Protein AF-A0A842LKY3-F1 (afdb_monomer)

Structure (mmCIF, N/CA/C/O backbone):
data_AF-A0A842LKY3-F1
#
_entry.id   AF-A0A842LKY3-F1
#
loop_
_atom_site.group_PDB
_atom_site.id
_atom_site.type_symbol
_atom_site.label_atom_id
_atom_site.label_alt_id
_atom_site.label_comp_id
_atom_site.label_asym_id
_atom_site.label_entity_id
_atom_site.label_seq_id
_atom_site.pdbx_PDB_ins_code
_atom_site.Cartn_x
_atom_site.Cartn_y
_atom_site.Cartn_z
_atom_site.occupancy
_atom_site.B_iso_or_equiv
_atom_site.auth_seq_id
_atom_site.auth_comp_id
_atom_site.auth_asym_id
_atom_site.auth_atom_id
_atom_site.pdbx_PDB_model_num
ATOM 1 N N . MET A 1 1 ? -3.201 -1.299 -13.456 1.00 65.94 1 MET A N 1
ATOM 2 C CA . MET A 1 1 ? -4.517 -1.527 -12.820 1.00 65.94 1 MET A CA 1
ATOM 3 C C . MET A 1 1 ? -4.472 -0.846 -11.468 1.00 65.94 1 MET A C 1
ATOM 5 O O . MET A 1 1 ? -3.487 -1.057 -10.768 1.00 65.94 1 MET A O 1
ATOM 9 N N . PRO A 1 2 ? -5.457 -0.006 -11.116 1.00 82.38 2 PRO A N 1
ATOM 10 C CA . PRO A 1 2 ? -5.324 0.864 -9.959 1.00 82.38 2 PRO A CA 1
ATOM 11 C C . PRO A 1 2 ? -5.335 0.076 -8.647 1.00 82.38 2 PRO A C 1
ATOM 13 O O . PRO A 1 2 ? -6.192 -0.786 -8.436 1.00 82.38 2 PRO A O 1
ATOM 16 N N . LEU A 1 3 ? -4.430 0.415 -7.727 1.00 91.00 3 LEU A N 1
ATOM 17 C CA . LEU A 1 3 ? -4.412 -0.174 -6.385 1.00 91.00 3 LEU A CA 1
ATOM 18 C C . LEU A 1 3 ? -5.623 0.310 -5.564 1.00 91.00 3 LEU A C 1
ATOM 20 O O . LEU A 1 3 ? -5.815 1.518 -5.360 1.00 91.00 3 LEU A O 1
ATOM 24 N N . ARG A 1 4 ? -6.430 -0.633 -5.062 1.00 92.06 4 ARG A N 1
ATOM 25 C CA . ARG A 1 4 ? -7.635 -0.388 -4.251 1.00 92.06 4 ARG A CA 1
ATOM 26 C C . ARG A 1 4 ? -7.489 -0.934 -2.830 1.00 92.06 4 ARG A C 1
ATOM 28 O O . ARG A 1 4 ? -6.631 -1.773 -2.549 1.00 92.06 4 ARG A O 1
ATOM 35 N N . LEU A 1 5 ? -8.346 -0.432 -1.939 1.00 93.75 5 LEU A N 1
ATOM 36 C CA . LEU A 1 5 ? -8.350 -0.772 -0.521 1.00 93.75 5 LEU A CA 1
ATOM 37 C C . LEU A 1 5 ? -9.764 -1.104 -0.025 1.00 93.75 5 LEU A C 1
ATOM 39 O O . LEU A 1 5 ? -10.717 -0.398 -0.348 1.00 93.75 5 LEU A O 1
ATOM 43 N N . ASP A 1 6 ? -9.877 -2.145 0.793 1.00 95.25 6 ASP A N 1
ATOM 44 C CA . ASP A 1 6 ? -11.044 -2.478 1.610 1.00 95.25 6 ASP A CA 1
ATOM 45 C C . ASP A 1 6 ? -10.665 -2.250 3.076 1.00 95.25 6 ASP A C 1
ATOM 47 O O . ASP A 1 6 ? -9.969 -3.057 3.702 1.00 95.25 6 ASP A O 1
ATOM 51 N N . THR A 1 7 ? -11.071 -1.096 3.601 1.00 92.88 7 THR A N 1
ATOM 52 C CA . THR A 1 7 ? -10.582 -0.568 4.879 1.00 92.88 7 THR A CA 1
ATOM 53 C C .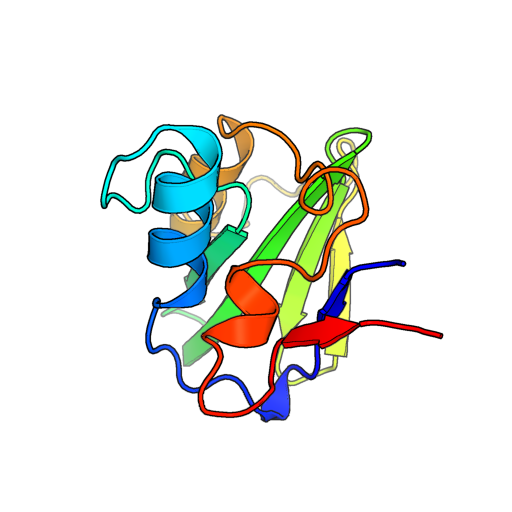 THR A 1 7 ? -10.935 -1.462 6.065 1.00 92.88 7 THR A C 1
ATOM 55 O O . THR A 1 7 ? -10.149 -1.564 7.007 1.00 92.88 7 THR A O 1
ATOM 58 N N . LEU A 1 8 ? -12.055 -2.185 5.989 1.00 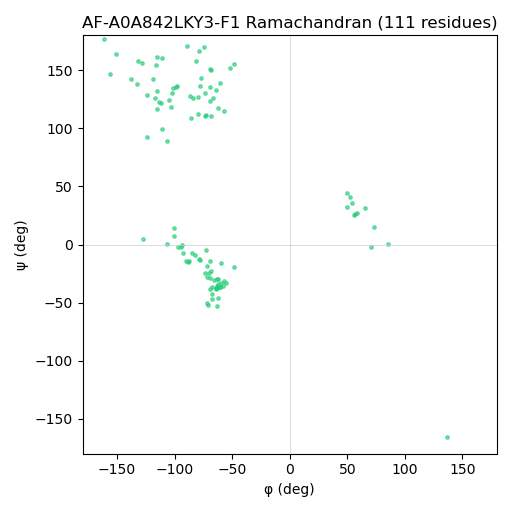94.75 8 LEU A N 1
ATOM 59 C CA . LEU A 1 8 ? -12.550 -3.056 7.057 1.00 94.75 8 LEU A CA 1
ATOM 60 C C . LEU A 1 8 ? -11.806 -4.394 7.146 1.00 94.75 8 LEU A C 1
ATOM 62 O O . LEU A 1 8 ? -11.933 -5.106 8.139 1.00 94.75 8 LEU A O 1
ATOM 66 N N . LYS A 1 9 ? -11.013 -4.745 6.128 1.00 96.25 9 LYS A N 1
ATOM 67 C CA . LYS A 1 9 ? -10.218 -5.981 6.114 1.00 96.25 9 LYS A CA 1
ATOM 68 C C . LYS A 1 9 ? -8.804 -5.796 6.653 1.00 96.25 9 LYS A C 1
ATOM 70 O O . LYS A 1 9 ? -8.072 -6.779 6.770 1.00 96.25 9 LYS A O 1
ATOM 75 N N . CYS A 1 10 ? -8.353 -4.574 6.933 1.00 95.50 10 CYS A N 1
ATOM 76 C CA . CYS A 1 10 ? -7.000 -4.366 7.444 1.00 95.50 10 CYS A CA 1
ATOM 77 C C . CYS A 1 10 ? -6.832 -5.014 8.828 1.00 95.50 10 CYS A C 1
ATOM 79 O O . CYS A 1 10 ? -7.652 -4.815 9.715 1.00 95.50 10 CYS A O 1
ATOM 81 N N . THR A 1 11 ? -5.741 -5.754 9.032 1.00 95.69 11 THR A N 1
ATOM 82 C CA . THR A 1 11 ? -5.403 -6.375 10.329 1.00 95.69 11 THR A CA 1
ATOM 83 C C . THR A 1 11 ? -4.245 -5.684 11.046 1.00 95.69 11 THR A C 1
ATOM 85 O O . THR A 1 11 ? -3.815 -6.140 12.099 1.00 95.69 11 THR A O 1
ATOM 88 N N . GLY A 1 12 ? -3.682 -4.627 10.452 1.00 94.62 12 GLY A N 1
ATOM 89 C CA . GLY A 1 12 ? -2.554 -3.897 11.030 1.00 94.62 12 GLY A CA 1
ATOM 90 C C . GLY A 1 12 ? -1.213 -4.640 10.973 1.00 94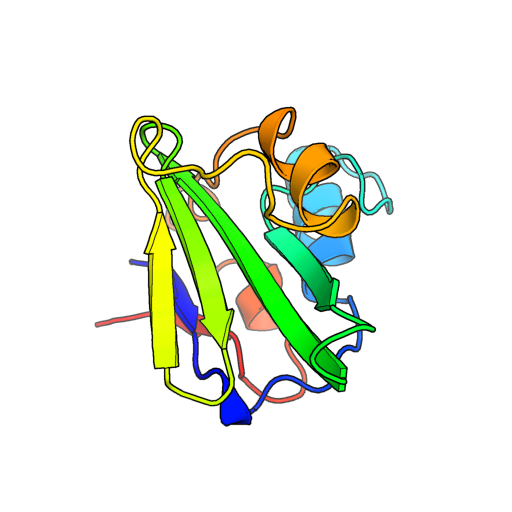.62 12 GLY A C 1
ATOM 91 O O . GLY A 1 12 ? -0.269 -4.249 11.644 1.00 94.62 12 GLY A O 1
ATOM 92 N N . CYS A 1 13 ? -1.092 -5.704 10.170 1.00 95.94 13 CYS A N 1
ATOM 93 C CA . CYS A 1 13 ? 0.107 -6.556 10.156 1.00 95.94 13 CYS A CA 1
ATOM 94 C C . CYS A 1 13 ? 1.386 -5.916 9.575 1.00 95.94 13 CYS A C 1
ATOM 96 O O . CYS A 1 13 ? 2.458 -6.501 9.699 1.00 95.94 13 CYS A O 1
ATOM 98 N N . GLY A 1 14 ? 1.295 -4.779 8.875 1.00 95.69 14 GLY A N 1
ATOM 99 C CA . GLY A 1 14 ? 2.455 -4.070 8.304 1.00 95.6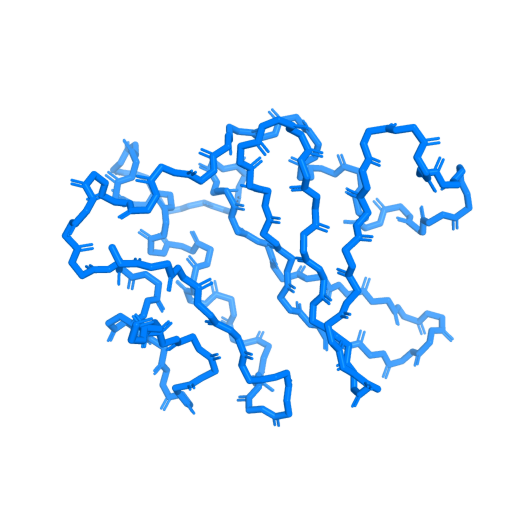9 14 GLY A CA 1
ATOM 100 C C . GLY A 1 14 ? 3.159 -4.751 7.115 1.00 95.69 14 GLY A C 1
ATOM 101 O O . GLY A 1 14 ? 4.075 -4.173 6.535 1.00 95.69 14 GLY A O 1
ATOM 102 N N . LEU A 1 15 ? 2.726 -5.943 6.684 1.00 97.69 15 LEU A N 1
ATOM 103 C CA . LEU A 1 15 ? 3.378 -6.691 5.594 1.00 97.69 15 LEU A CA 1
ATOM 104 C C . LEU A 1 15 ? 3.414 -5.930 4.263 1.00 97.69 15 LEU A C 1
ATOM 106 O O . LEU A 1 15 ? 4.365 -6.064 3.496 1.00 97.69 15 LEU A O 1
ATOM 110 N N . CYS A 1 16 ? 2.394 -5.114 3.994 1.00 97.31 16 CYS A N 1
ATOM 111 C CA . CYS A 1 16 ? 2.335 -4.295 2.789 1.00 97.31 16 CYS A CA 1
ATOM 112 C C . CYS A 1 16 ? 3.465 -3.253 2.727 1.00 97.31 16 CYS A C 1
ATOM 114 O O . CYS A 1 16 ? 4.011 -3.036 1.644 1.00 97.31 16 CYS A O 1
ATOM 116 N N . GLU A 1 17 ? 3.865 -2.673 3.866 1.00 96.62 17 GLU A N 1
ATOM 117 C CA . GLU A 1 17 ? 5.016 -1.768 3.942 1.00 96.62 17 GLU A CA 1
ATOM 118 C C . GLU A 1 17 ? 6.294 -2.508 3.576 1.00 96.62 17 GLU A C 1
ATOM 120 O O . GLU A 1 17 ? 7.000 -2.096 2.660 1.00 96.62 17 GLU A O 1
ATOM 125 N N . LEU A 1 18 ? 6.561 -3.634 4.236 1.00 97.81 18 LEU A N 1
ATOM 126 C CA . LEU A 1 18 ? 7.798 -4.390 4.034 1.00 97.81 18 LEU A CA 1
ATOM 127 C C . LEU A 1 18 ? 7.911 -4.941 2.608 1.00 97.81 18 LEU A C 1
ATOM 129 O O . LEU A 1 18 ? 8.986 -4.932 2.012 1.00 97.81 18 LEU A O 1
ATOM 133 N N . ALA A 1 19 ? 6.798 -5.391 2.031 1.00 97.94 19 ALA A N 1
ATOM 134 C CA . ALA A 1 19 ? 6.773 -5.868 0.655 1.00 97.94 19 ALA A CA 1
ATOM 135 C C . ALA A 1 19 ? 7.025 -4.735 -0.352 1.00 97.94 19 ALA A C 1
ATOM 137 O O . ALA A 1 19 ? 7.707 -4.946 -1.355 1.00 97.94 19 ALA A O 1
ATOM 138 N N . CYS A 1 20 ? 6.522 -3.528 -0.076 1.00 97.69 20 CYS A N 1
ATOM 139 C CA . CYS A 1 20 ? 6.763 -2.360 -0.916 1.00 97.69 20 CYS A CA 1
ATOM 140 C C . CYS A 1 20 ? 8.235 -1.919 -0.873 1.00 97.69 20 CYS A C 1
ATOM 142 O O . CYS A 1 20 ? 8.828 -1.743 -1.938 1.00 97.69 20 CYS A O 1
ATOM 144 N N . SER A 1 21 ? 8.858 -1.825 0.310 1.00 97.44 21 SER A N 1
ATOM 145 C CA . SER A 1 21 ? 10.288 -1.488 0.411 1.00 97.44 21 SER A CA 1
ATOM 146 C C . SER A 1 21 ? 11.173 -2.544 -0.240 1.00 97.44 21 SER A C 1
ATOM 148 O O . SER A 1 21 ? 12.175 -2.214 -0.874 1.00 97.44 21 SER A O 1
ATOM 150 N N . PHE A 1 22 ? 10.795 -3.820 -0.112 1.00 97.75 22 PHE A N 1
ATOM 151 C CA . PHE A 1 22 ? 11.545 -4.908 -0.719 1.00 97.75 22 PHE A CA 1
ATOM 152 C C . PHE A 1 22 ? 11.452 -4.857 -2.242 1.00 97.75 22 PHE A C 1
ATOM 154 O O . PHE A 1 22 ? 12.466 -5.021 -2.915 1.00 97.75 22 PHE A O 1
ATOM 161 N N . ARG A 1 23 ? 10.267 -4.586 -2.801 1.00 96.12 23 ARG A N 1
ATOM 162 C CA . ARG A 1 23 ? 10.114 -4.399 -4.249 1.00 96.12 23 ARG A CA 1
ATOM 163 C C . ARG A 1 23 ? 10.928 -3.207 -4.745 1.00 96.12 23 ARG A C 1
ATOM 165 O O . ARG A 1 23 ? 11.606 -3.346 -5.757 1.00 96.12 23 ARG A O 1
ATOM 172 N N . ARG A 1 24 ? 10.858 -2.068 -4.047 1.00 93.81 24 ARG A N 1
ATOM 173 C CA . ARG A 1 24 ? 11.466 -0.807 -4.497 1.00 93.81 24 ARG A CA 1
ATOM 174 C C . ARG A 1 24 ? 12.990 -0.842 -4.414 1.00 93.81 24 ARG A C 1
ATOM 176 O O . ARG A 1 24 ? 13.666 -0.594 -5.401 1.00 93.81 24 ARG A O 1
ATOM 183 N N . ASP A 1 25 ? 13.513 -1.202 -3.247 1.00 95.38 25 ASP A N 1
ATOM 184 C CA . ASP A 1 25 ? 14.921 -0.989 -2.896 1.00 95.38 25 ASP A CA 1
ATOM 185 C C . ASP A 1 25 ? 15.625 -2.263 -2.408 1.00 95.38 25 ASP A C 1
ATOM 187 O O . ASP A 1 25 ? 16.772 -2.208 -1.969 1.00 95.38 25 ASP A O 1
ATOM 191 N N . ARG A 1 26 ? 14.950 -3.423 -2.443 1.00 96.94 26 ARG A N 1
ATOM 192 C CA . ARG A 1 26 ? 15.472 -4.710 -1.936 1.00 96.94 26 ARG A CA 1
ATOM 193 C C . ARG A 1 26 ? 15.861 -4.678 -0.455 1.00 96.94 26 ARG A C 1
ATOM 195 O O . ARG A 1 26 ? 16.672 -5.482 -0.004 1.00 96.94 26 ARG A O 1
ATOM 202 N N . VAL A 1 27 ? 15.224 -3.799 0.318 1.00 96.94 27 VAL A N 1
ATOM 203 C CA . VAL A 1 27 ? 15.394 -3.683 1.773 1.00 96.94 27 VAL A CA 1
ATOM 204 C C . VAL A 1 27 ? 14.099 -4.006 2.511 1.00 96.94 27 VAL A C 1
ATOM 206 O O . VAL A 1 27 ? 13.002 -3.835 1.982 1.00 96.94 27 VAL A O 1
ATOM 209 N N . ILE A 1 28 ? 14.217 -4.448 3.761 1.00 96.12 28 ILE A N 1
ATOM 210 C CA . ILE A 1 28 ? 13.079 -4.740 4.640 1.00 96.12 28 ILE A CA 1
ATOM 211 C C . ILE A 1 28 ? 13.008 -3.625 5.686 1.00 96.12 28 ILE A C 1
ATOM 213 O O . ILE A 1 28 ? 13.657 -3.689 6.726 1.00 96.12 28 ILE A O 1
ATOM 217 N N . THR A 1 29 ? 12.280 -2.553 5.372 1.00 94.50 29 THR A N 1
ATOM 218 C CA . THR A 1 29 ? 12.113 -1.384 6.250 1.00 94.50 29 THR A CA 1
ATOM 219 C C . THR A 1 29 ? 10.832 -0.642 5.901 1.00 94.50 29 THR A C 1
ATOM 221 O O . THR A 1 29 ? 10.456 -0.559 4.742 1.00 94.50 29 THR A O 1
ATOM 224 N N . THR A 1 30 ? 10.171 -0.040 6.881 1.00 91.50 30 THR A N 1
ATOM 225 C CA . THR A 1 30 ? 8.954 0.746 6.638 1.00 91.50 30 THR A CA 1
ATOM 226 C C . THR A 1 30 ? 9.249 2.071 5.934 1.00 91.50 30 THR A C 1
ATOM 228 O O . THR A 1 30 ? 8.427 2.578 5.182 1.00 91.50 30 THR A O 1
ATOM 231 N N . MET A 1 31 ? 10.440 2.644 6.119 1.00 90.94 31 MET A N 1
ATOM 232 C CA . MET A 1 31 ? 10.736 4.024 5.706 1.00 90.94 31 MET A CA 1
ATOM 233 C C . MET A 1 31 ? 10.853 4.240 4.195 1.00 90.94 31 MET A C 1
ATOM 235 O O . MET A 1 31 ? 10.761 5.377 3.741 1.00 90.94 31 MET A O 1
ATOM 239 N N . ARG A 1 32 ? 11.054 3.174 3.419 1.00 93.44 32 ARG A N 1
ATOM 240 C CA . ARG A 1 32 ? 11.252 3.233 1.959 1.00 93.44 32 ARG A CA 1
ATOM 241 C C . ARG A 1 32 ? 9.988 2.876 1.164 1.00 93.44 32 ARG A C 1
ATOM 243 O O . ARG A 1 32 ? 10.029 2.757 -0.054 1.00 93.44 32 ARG A O 1
ATOM 250 N N . SER A 1 33 ? 8.860 2.707 1.845 1.00 96.00 33 SER A N 1
ATOM 251 C CA . SER A 1 33 ? 7.614 2.212 1.257 1.00 96.00 33 SER A CA 1
ATOM 252 C C . SER A 1 33 ? 6.648 3.342 0.923 1.00 96.00 33 SER A C 1
ATOM 254 O O . SER A 1 33 ? 6.369 4.181 1.769 1.00 96.00 33 SER A O 1
ATOM 256 N N . SER A 1 34 ? 6.023 3.326 -0.251 1.00 95.75 34 SER A N 1
ATOM 257 C CA . SER A 1 34 ? 4.950 4.286 -0.601 1.00 95.75 34 SER A CA 1
ATOM 258 C C . SER A 1 34 ? 3.625 4.028 0.116 1.00 95.75 34 SER A C 1
ATOM 260 O O . SER A 1 34 ? 2.664 4.775 -0.041 1.00 95.75 34 SER A O 1
ATOM 262 N N . ILE A 1 35 ? 3.571 2.941 0.875 1.00 95.81 35 ILE A N 1
ATOM 263 C CA . ILE A 1 35 ? 2.457 2.507 1.702 1.00 95.81 35 ILE A CA 1
ATOM 264 C C . ILE A 1 35 ? 2.934 2.466 3.154 1.00 95.81 35 ILE A C 1
ATOM 266 O O . ILE A 1 35 ? 4.088 2.119 3.411 1.00 95.81 35 ILE A O 1
ATOM 270 N N . MET A 1 36 ? 2.066 2.849 4.084 1.00 94.81 36 MET A N 1
ATOM 271 C CA . MET A 1 36 ? 2.337 2.928 5.516 1.00 94.81 36 MET A CA 1
ATOM 272 C C . MET A 1 36 ? 1.156 2.379 6.321 1.00 94.81 36 MET A C 1
ATOM 274 O O . MET A 1 36 ? 0.002 2.623 5.970 1.00 94.81 36 MET A O 1
ATOM 278 N N . LEU A 1 37 ? 1.426 1.688 7.426 1.00 93.25 37 LEU A N 1
ATOM 279 C CA . LEU A 1 37 ? 0.464 1.469 8.494 1.00 93.25 37 LEU A CA 1
ATOM 280 C C . LEU A 1 37 ? 0.294 2.775 9.270 1.00 93.25 37 LEU A C 1
ATOM 282 O O . LEU A 1 37 ? 1.191 3.229 9.9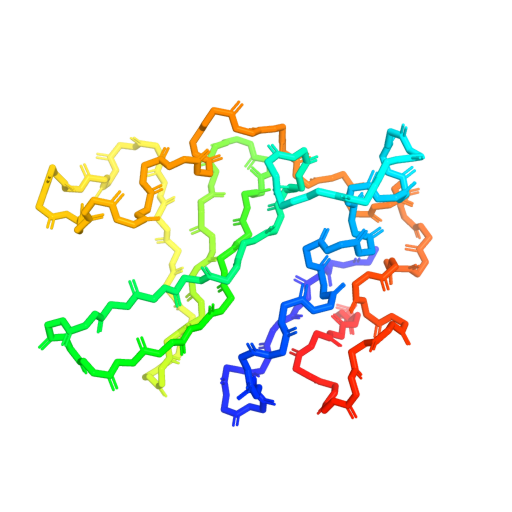78 1.00 93.25 37 LEU A O 1
ATOM 286 N N . HIS A 1 38 ? -0.874 3.381 9.131 1.00 91.19 38 HIS A N 1
ATOM 287 C CA . HIS A 1 38 ? -1.249 4.547 9.902 1.00 91.19 38 HIS A CA 1
ATOM 288 C C . HIS A 1 38 ? -1.872 4.108 11.227 1.00 91.19 38 HIS A C 1
ATOM 290 O O . HIS A 1 38 ? -2.810 3.311 11.238 1.00 91.19 38 HIS A O 1
ATOM 296 N N . LEU A 1 39 ? -1.349 4.644 12.326 1.00 88.94 39 LEU A N 1
ATOM 297 C CA . LEU A 1 39 ? -1.859 4.458 13.681 1.00 88.94 39 LEU A CA 1
ATOM 298 C C . LEU A 1 39 ? -2.310 5.823 14.208 1.00 88.94 39 LEU A C 1
ATOM 300 O O . LEU A 1 39 ? -1.528 6.778 14.193 1.00 88.94 39 LEU A O 1
ATOM 304 N N . ASP A 1 40 ? -3.554 5.916 14.672 1.00 87.38 40 ASP A N 1
ATOM 305 C CA . ASP A 1 40 ? -4.089 7.096 15.352 1.00 87.38 40 ASP A CA 1
ATOM 306 C C . ASP A 1 40 ? -4.622 6.677 16.724 1.00 87.38 40 ASP A C 1
ATOM 308 O O . ASP A 1 40 ? -5.779 6.277 16.885 1.00 87.38 40 ASP A O 1
ATOM 312 N N . ASP A 1 41 ? -3.754 6.790 17.728 1.00 85.06 41 ASP A N 1
ATOM 313 C CA . ASP A 1 41 ? -4.069 6.422 19.109 1.00 85.06 41 ASP A CA 1
ATOM 314 C C . ASP A 1 41 ? -5.210 7.268 19.693 1.00 85.06 41 ASP A C 1
ATOM 316 O O . ASP A 1 41 ? -5.976 6.788 20.526 1.00 85.06 41 ASP A O 1
ATOM 320 N N . LYS A 1 42 ? -5.370 8.525 19.245 1.00 86.56 42 LYS A N 1
ATOM 321 C CA . LYS A 1 42 ? -6.424 9.419 19.756 1.00 86.56 42 LYS A CA 1
ATOM 322 C C . LYS A 1 42 ? -7.804 8.954 19.318 1.00 86.56 42 LYS A C 1
ATOM 324 O O . LYS A 1 42 ? -8.762 9.068 20.078 1.00 86.56 42 LYS A O 1
ATOM 329 N N . LYS A 1 43 ? -7.901 8.466 18.083 1.00 85.62 43 LYS A N 1
ATOM 330 C CA . LYS A 1 43 ? -9.135 7.919 17.513 1.00 85.62 43 LYS A CA 1
ATOM 331 C C . LYS A 1 43 ? -9.248 6.400 17.695 1.00 85.62 43 LYS A C 1
ATOM 333 O O . LYS A 1 43 ? -10.248 5.827 17.279 1.00 85.62 43 LYS A O 1
ATOM 338 N N . ASN A 1 44 ? -8.253 5.765 18.325 1.00 87.19 44 ASN A N 1
ATOM 339 C CA . ASN A 1 44 ? -8.165 4.323 18.551 1.00 87.19 44 ASN A CA 1
ATOM 340 C C . ASN A 1 44 ? -8.420 3.503 17.270 1.00 87.19 44 ASN A C 1
ATOM 342 O O . ASN A 1 44 ? -9.174 2.529 17.280 1.00 87.19 44 ASN A O 1
ATOM 346 N N . TYR A 1 45 ? -7.815 3.922 16.153 1.00 88.56 45 TYR A N 1
ATOM 347 C CA . TYR A 1 45 ? -7.899 3.188 14.892 1.00 88.56 45 TYR A CA 1
ATOM 348 C C . TYR A 1 45 ? -6.528 3.011 14.251 1.00 88.56 45 TYR A C 1
ATOM 350 O O . TYR A 1 45 ? -5.583 3.769 14.483 1.00 88.56 45 TYR A O 1
ATOM 358 N N . PHE A 1 46 ? -6.456 2.004 13.391 1.00 92.00 46 PHE A N 1
ATOM 359 C CA . PHE A 1 46 ? -5.360 1.824 12.461 1.00 92.00 46 PHE A CA 1
ATOM 360 C C . PHE A 1 46 ? -5.907 1.635 11.050 1.00 92.00 46 PHE A C 1
ATOM 362 O O . PHE A 1 46 ? -7.043 1.202 10.850 1.00 92.00 46 PHE A O 1
ATOM 369 N N . GLY A 1 47 ? -5.080 1.942 10.062 1.00 93.19 47 GLY A N 1
ATOM 370 C CA . GLY A 1 47 ? -5.446 1.861 8.658 1.00 93.19 47 GLY A CA 1
ATOM 371 C C . GLY A 1 47 ? -4.223 1.825 7.760 1.00 93.19 47 GLY A C 1
ATOM 372 O O . GLY A 1 47 ? -3.087 1.918 8.218 1.00 93.19 47 GLY A O 1
ATOM 373 N N . VAL A 1 48 ? -4.446 1.678 6.462 1.00 94.56 48 VAL A N 1
ATOM 374 C CA . VAL A 1 48 ? -3.371 1.782 5.471 1.00 94.56 48 VAL A CA 1
ATOM 375 C C . VAL A 1 48 ? -3.395 3.182 4.880 1.00 94.56 48 VAL A C 1
ATOM 377 O O . VAL A 1 48 ? -4.458 3.681 4.524 1.00 94.56 48 VAL A O 1
ATOM 380 N N . MET A 1 49 ? -2.226 3.790 4.738 1.00 94.44 49 MET A N 1
ATOM 381 C CA . MET A 1 49 ? -2.027 5.046 4.032 1.00 94.44 49 MET A CA 1
ATOM 382 C C . MET A 1 49 ? -1.143 4.806 2.808 1.00 94.44 49 MET A C 1
ATOM 384 O O . MET A 1 49 ? -0.111 4.149 2.918 1.00 94.44 49 MET A O 1
ATOM 388 N N . ILE A 1 50 ? -1.531 5.318 1.643 1.00 94.81 50 ILE A N 1
ATOM 389 C CA . ILE A 1 50 ? -0.784 5.186 0.385 1.00 94.81 50 ILE A CA 1
ATOM 390 C C . ILE A 1 50 ? -0.510 6.581 -0.158 1.00 94.81 50 ILE A C 1
ATOM 392 O O . ILE A 1 50 ? -1.440 7.367 -0.324 1.00 94.81 50 ILE A O 1
ATOM 396 N N . LYS A 1 51 ? 0.751 6.870 -0.483 1.00 94.50 51 LYS A N 1
ATOM 397 C CA . LYS A 1 51 ? 1.118 8.055 -1.255 1.00 94.50 51 LYS A CA 1
ATOM 398 C C . LYS A 1 51 ? 0.998 7.738 -2.739 1.00 94.50 51 LYS A C 1
ATOM 400 O O . LYS A 1 51 ? 1.784 6.956 -3.264 1.00 94.50 51 LYS A O 1
ATOM 405 N N . ARG A 1 52 ? -0.002 8.304 -3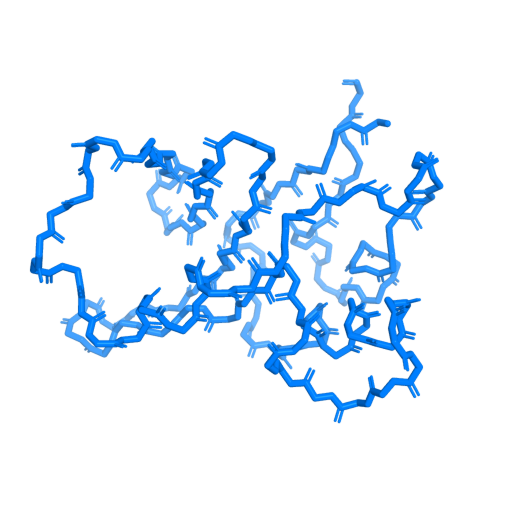.397 1.00 92.06 52 ARG A N 1
ATOM 406 C CA . ARG A 1 52 ? -0.253 8.211 -4.836 1.00 92.06 52 ARG A CA 1
ATOM 407 C C . ARG A 1 52 ? 0.468 9.328 -5.604 1.00 92.06 52 ARG A C 1
ATOM 409 O O . ARG A 1 52 ? 1.010 10.236 -4.970 1.00 92.06 52 ARG A O 1
ATOM 416 N N . PRO A 1 53 ? 0.486 9.258 -6.948 1.00 90.56 53 PRO A N 1
ATOM 417 C CA . PRO A 1 53 ? 0.995 10.339 -7.780 1.00 90.56 53 PRO A CA 1
ATOM 418 C C . PRO A 1 53 ? 0.368 11.699 -7.450 1.00 90.56 53 PRO A C 1
ATOM 420 O O . PRO A 1 53 ? -0.786 11.769 -7.025 1.00 90.56 53 PRO A O 1
ATOM 423 N N . ASN A 1 54 ? 1.110 12.778 -7.704 1.00 89.44 54 ASN A N 1
ATOM 424 C CA . ASN A 1 54 ? 0.718 14.165 -7.406 1.00 89.44 54 ASN A CA 1
ATOM 425 C C . ASN A 1 54 ? 0.587 14.475 -5.904 1.00 89.44 54 ASN A C 1
ATOM 427 O O . ASN A 1 54 ? -0.226 15.317 -5.512 1.00 89.44 54 ASN A O 1
ATOM 431 N N . ASP A 1 55 ? 1.383 13.816 -5.057 1.00 86.06 55 ASP A N 1
ATOM 432 C CA . ASP A 1 55 ? 1.333 13.954 -3.600 1.00 86.06 55 ASP A CA 1
ATOM 433 C C . ASP A 1 55 ? -0.070 13.662 -3.003 1.00 86.06 55 ASP A C 1
ATOM 435 O O . ASP A 1 55 ? -0.405 14.147 -1.919 1.00 86.06 55 ASP A O 1
ATOM 439 N N . GLU A 1 56 ? -0.913 12.868 -3.666 1.00 90.81 56 GLU A N 1
ATOM 440 C CA . GLU A 1 56 ? -2.207 12.457 -3.107 1.00 90.81 56 GLU A CA 1
ATOM 441 C C . GLU A 1 56 ? -1.992 11.406 -2.008 1.00 90.81 56 GLU A C 1
ATOM 443 O O . GLU A 1 56 ? -1.281 10.421 -2.203 1.00 90.81 56 GLU A O 1
ATOM 448 N N . LEU A 1 57 ? -2.606 11.588 -0.839 1.00 91.94 57 LEU A N 1
ATOM 449 C CA . LEU A 1 57 ? -2.620 10.571 0.211 1.00 91.94 57 LEU A CA 1
ATOM 450 C C . LEU A 1 57 ? -3.985 9.909 0.258 1.00 91.94 57 LEU A C 1
ATOM 452 O O . LEU A 1 57 ? -4.998 10.574 0.454 1.00 91.94 57 LEU A O 1
ATOM 456 N N . VAL A 1 58 ? -3.997 8.588 0.137 1.00 92.94 58 VAL A N 1
ATOM 457 C CA . VAL A 1 58 ? -5.191 7.776 0.358 1.00 92.94 58 VAL A CA 1
ATOM 458 C C . VAL A 1 58 ? -5.067 7.117 1.714 1.00 92.94 58 VAL A C 1
ATOM 460 O O . VAL A 1 58 ? -4.155 6.322 1.933 1.00 92.94 58 VAL A O 1
ATOM 463 N N . LEU A 1 59 ? -5.991 7.430 2.609 1.00 92.25 59 LEU A N 1
ATOM 464 C CA . LEU A 1 59 ? -6.060 6.892 3.955 1.00 92.25 59 LEU A CA 1
ATOM 465 C C . LEU A 1 59 ? -7.291 5.996 4.085 1.00 92.25 59 LEU A C 1
ATOM 467 O O . LEU A 1 59 ? -8.427 6.421 3.880 1.00 92.25 59 LEU A O 1
ATOM 471 N N . GLY A 1 60 ? -7.061 4.738 4.443 1.00 92.62 60 GLY A N 1
ATOM 472 C CA . GLY A 1 60 ? -8.122 3.808 4.783 1.00 92.62 60 GLY A CA 1
ATOM 473 C C . GLY A 1 60 ? -8.613 4.033 6.205 1.00 92.62 60 GLY A C 1
ATOM 474 O O . GLY A 1 60 ? -7.882 3.741 7.150 1.00 92.62 60 GLY A O 1
ATOM 475 N N . ARG A 1 61 ? -9.853 4.503 6.352 1.00 91.31 61 ARG A N 1
ATOM 476 C CA . ARG A 1 61 ? -10.538 4.635 7.639 1.00 91.31 61 ARG A CA 1
ATOM 477 C C . ARG A 1 61 ? -11.691 3.640 7.783 1.00 91.31 61 ARG A C 1
ATOM 479 O O . ARG A 1 61 ? -12.204 3.154 6.770 1.00 91.31 61 ARG A O 1
ATOM 486 N N . PRO A 1 62 ? -12.149 3.356 9.014 1.00 90.44 62 PRO A N 1
ATOM 487 C CA . PRO A 1 62 ? -13.356 2.560 9.230 1.00 90.44 62 PRO A CA 1
ATOM 488 C C . PRO A 1 62 ? -14.589 3.120 8.506 1.00 90.44 62 PRO A C 1
ATOM 490 O O . PRO A 1 62 ? -15.421 2.351 8.034 1.00 90.44 62 PRO A O 1
ATOM 493 N N . GLU A 1 63 ? -14.686 4.445 8.366 1.00 90.94 63 GLU A N 1
ATOM 494 C CA . GLU A 1 63 ? -15.800 5.126 7.692 1.00 90.94 63 GLU A CA 1
ATOM 495 C C . GLU A 1 63 ? -15.696 5.093 6.158 1.00 90.94 63 GLU A C 1
ATOM 497 O O . GLU A 1 63 ? -16.658 5.426 5.466 1.00 90.94 63 GLU A O 1
ATOM 502 N N . GLY A 1 64 ? -14.540 4.702 5.616 1.00 90.75 64 GLY A N 1
ATOM 503 C CA . GLY A 1 64 ? -14.277 4.651 4.182 1.00 90.75 64 GLY A CA 1
ATOM 504 C C . GLY A 1 64 ? -12.908 5.207 3.801 1.00 90.75 64 GLY A C 1
ATOM 505 O O . GLY A 1 64 ? -12.017 5.379 4.633 1.00 90.75 64 GLY A O 1
ATOM 506 N N . LEU A 1 65 ? -12.726 5.460 2.505 1.00 91.69 65 LEU A N 1
ATOM 507 C CA . LEU A 1 65 ? -11.493 6.040 1.982 1.00 91.69 65 LEU A CA 1
ATOM 508 C C . LEU A 1 65 ? -11.531 7.558 2.101 1.00 91.69 65 LEU A C 1
ATOM 510 O O . LEU A 1 65 ? -12.436 8.207 1.583 1.00 91.69 65 LEU A O 1
ATOM 514 N N . GLU A 1 66 ? -10.507 8.109 2.736 1.00 91.06 66 GLU A N 1
ATOM 515 C CA . GLU A 1 66 ? -10.237 9.538 2.743 1.00 91.06 66 GLU A CA 1
ATOM 516 C C . GLU A 1 66 ? -9.097 9.829 1.767 1.00 91.06 66 GLU A C 1
ATOM 518 O O . GLU A 1 66 ? -8.058 9.168 1.799 1.00 91.06 66 GLU A O 1
ATOM 523 N N . ILE A 1 67 ? -9.299 10.812 0.893 1.00 90.94 67 ILE A N 1
ATOM 524 C CA . ILE A 1 67 ? -8.291 11.270 -0.061 1.00 90.94 67 ILE A CA 1
ATOM 525 C C . ILE A 1 67 ? -7.904 12.693 0.325 1.00 90.94 67 ILE A C 1
ATOM 527 O O . ILE A 1 67 ? -8.763 13.570 0.385 1.00 90.94 67 ILE A O 1
ATOM 531 N N . GLN A 1 68 ? -6.619 12.916 0.587 1.00 89.12 68 GLN A N 1
ATOM 532 C CA . GLN A 1 68 ? -6.069 14.223 0.930 1.00 89.12 68 GLN A CA 1
ATOM 533 C C . GLN A 1 68 ? -5.094 14.678 -0.158 1.00 89.12 68 GLN A C 1
ATOM 535 O O . GLN A 1 68 ? -4.041 14.063 -0.365 1.00 89.12 68 GLN A O 1
ATOM 540 N N . GLY A 1 69 ? -5.421 15.777 -0.839 1.00 82.25 69 GLY A N 1
ATOM 541 C CA . GLY A 1 69 ? -4.504 16.437 -1.763 1.00 82.25 69 GLY A CA 1
ATOM 542 C C . GLY A 1 69 ? -3.409 17.215 -1.029 1.00 82.25 69 GLY A C 1
ATOM 543 O O . GLY A 1 69 ? -3.470 17.441 0.180 1.00 82.25 69 GLY A O 1
ATOM 544 N N . ARG A 1 70 ? -2.397 17.689 -1.763 1.00 73.94 70 ARG A N 1
ATOM 545 C CA . ARG A 1 70 ? -1.277 18.465 -1.195 1.00 73.94 70 ARG A CA 1
ATOM 546 C C . ARG A 1 70 ? -1.711 19.735 -0.444 1.00 73.94 70 ARG A C 1
ATOM 548 O O . ARG A 1 70 ? -1.029 20.118 0.502 1.00 73.94 70 ARG A O 1
ATOM 555 N N . GLY A 1 71 ? -2.809 20.370 -0.861 1.00 68.19 71 GLY A N 1
ATOM 556 C CA . GLY A 1 71 ? -3.338 21.607 -0.267 1.00 68.19 71 GLY A CA 1
ATOM 557 C C . GLY A 1 71 ? -4.338 21.415 0.879 1.00 68.19 71 GLY A C 1
ATOM 558 O O . GLY A 1 71 ? -4.582 22.365 1.614 1.00 68.19 71 GLY A O 1
ATOM 559 N N . ASP A 1 72 ? -4.878 20.206 1.062 1.00 66.00 72 ASP A N 1
ATOM 560 C CA . ASP A 1 72 ? -5.967 19.927 2.017 1.00 66.00 72 ASP A CA 1
ATOM 561 C C . ASP A 1 72 ? -5.467 19.436 3.385 1.00 66.00 72 ASP A C 1
ATOM 563 O O . ASP A 1 72 ? -6.248 19.179 4.304 1.00 66.00 72 ASP A O 1
ATOM 567 N N . ARG A 1 73 ? -4.147 19.290 3.530 1.00 67.88 73 ARG A N 1
ATOM 568 C CA . ARG A 1 73 ? -3.503 18.720 4.716 1.00 67.88 73 ARG A CA 1
ATOM 569 C C . ARG A 1 73 ? -3.574 19.708 5.876 1.00 67.88 73 ARG A C 1
ATOM 571 O O . ARG A 1 73 ? -2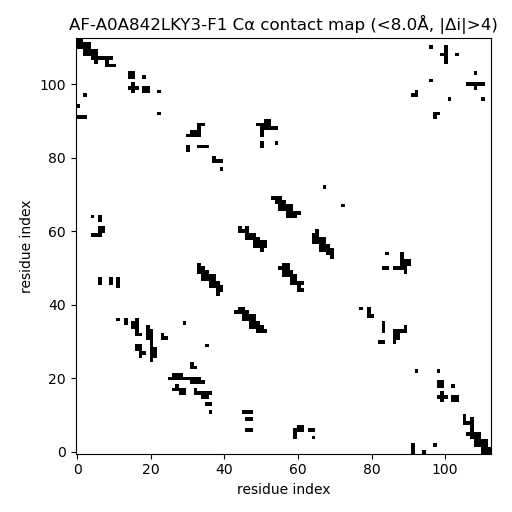.905 20.74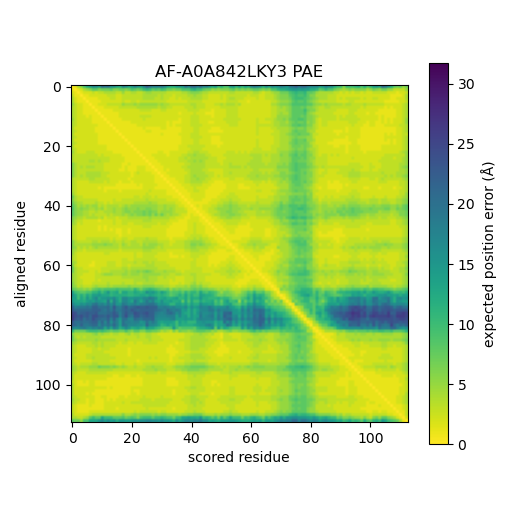1 5.864 1.00 67.88 73 ARG A O 1
ATOM 578 N N . LYS A 1 74 ? -4.355 19.379 6.903 1.00 61.41 74 LYS A N 1
ATOM 579 C CA . LYS A 1 74 ? -4.386 20.144 8.155 1.00 61.41 74 LYS A CA 1
ATOM 580 C C . LYS A 1 74 ? -3.169 19.782 9.006 1.00 61.41 74 LYS A C 1
ATOM 582 O O . LYS A 1 74 ? -2.850 18.609 9.167 1.00 61.41 74 LYS A O 1
ATOM 587 N N . GLU A 1 75 ? -2.516 20.783 9.600 1.00 51.38 75 GLU A N 1
ATOM 588 C CA . GLU A 1 75 ? -1.356 20.594 10.495 1.00 51.38 75 GLU A CA 1
ATOM 589 C C . GLU A 1 75 ? -1.659 19.724 11.733 1.00 51.38 75 GLU A C 1
ATOM 591 O O . GLU A 1 75 ? -0.737 19.238 12.391 1.00 51.38 75 GLU A O 1
ATOM 596 N N . GLU A 1 76 ? -2.944 19.516 12.036 1.00 50.22 76 GLU A N 1
ATOM 597 C CA . GLU A 1 76 ? -3.440 18.731 13.168 1.00 50.22 76 GLU A CA 1
ATOM 598 C C . GLU A 1 76 ? -3.481 17.216 12.932 1.00 50.22 76 GLU A C 1
ATOM 600 O O . GLU A 1 76 ? -3.713 16.471 13.892 1.00 50.22 76 GLU A O 1
ATOM 605 N N . ASP A 1 77 ? -3.245 16.736 11.703 1.00 53.19 77 ASP A N 1
ATOM 606 C CA . ASP A 1 77 ? -3.108 15.298 11.478 1.00 53.19 77 ASP A CA 1
ATOM 607 C C . ASP A 1 77 ? -1.902 14.799 12.280 1.00 53.19 77 ASP A C 1
ATOM 609 O O . ASP A 1 77 ? -0.768 15.268 12.134 1.00 53.19 77 ASP A O 1
ATOM 613 N N . GLY A 1 78 ? -2.193 13.904 13.227 1.00 50.97 78 GLY A N 1
ATOM 614 C CA . GLY A 1 78 ? -1.277 13.476 14.274 1.00 50.97 78 GLY A CA 1
ATOM 615 C C . GLY A 1 78 ? 0.109 13.107 13.746 1.00 50.97 78 GLY A C 1
ATOM 616 O O . GLY A 1 78 ? 0.287 12.707 12.596 1.00 50.97 78 GLY A O 1
ATOM 617 N N . ALA A 1 79 ? 1.112 13.205 14.621 1.00 47.69 79 ALA A N 1
ATOM 618 C CA . ALA A 1 79 ? 2.527 12.992 14.302 1.00 47.69 79 ALA A CA 1
ATOM 619 C C . ALA A 1 79 ? 2.840 11.702 13.502 1.00 47.69 79 ALA A C 1
ATOM 621 O O . ALA A 1 79 ? 3.879 11.643 12.848 1.00 47.69 79 ALA A O 1
ATOM 622 N N . GLY A 1 80 ? 1.937 10.712 13.497 1.00 52.31 80 GLY A N 1
ATOM 623 C CA . GLY A 1 80 ? 2.027 9.478 12.715 1.00 52.31 80 GLY A CA 1
ATOM 624 C C . GLY A 1 80 ? 1.905 9.620 11.189 1.00 52.31 80 GLY A C 1
ATOM 625 O O . GLY A 1 80 ? 2.425 8.763 10.486 1.00 52.31 80 GLY A O 1
ATOM 626 N N . ALA A 1 81 ? 1.290 10.678 10.638 1.00 58.25 81 ALA A N 1
ATOM 627 C CA . ALA A 1 81 ? 1.129 10.834 9.177 1.00 58.25 81 ALA A CA 1
ATOM 628 C C . ALA A 1 81 ? 2.311 11.547 8.484 1.00 58.25 81 ALA A C 1
ATOM 630 O O . ALA A 1 81 ? 2.478 11.478 7.268 1.00 58.25 81 ALA A O 1
ATOM 631 N N . LYS A 1 82 ? 3.181 12.217 9.247 1.00 67.50 82 LYS A N 1
ATOM 632 C CA . LYS A 1 82 ? 4.308 12.996 8.701 1.00 67.50 82 LYS A CA 1
ATOM 633 C C . LYS A 1 82 ? 5.361 12.168 7.947 1.00 67.50 82 LYS A C 1
ATOM 635 O O . LYS A 1 82 ? 5.860 12.668 6.937 1.00 67.50 82 LYS A O 1
ATOM 640 N N . PRO A 1 83 ? 5.717 10.930 8.353 1.00 80.06 83 PRO A N 1
ATOM 641 C CA . PRO A 1 83 ? 6.817 10.230 7.699 1.00 80.06 83 PRO A CA 1
ATOM 642 C C . PRO A 1 83 ? 6.504 9.785 6.268 1.00 80.06 83 PRO A C 1
ATOM 644 O O . PRO A 1 83 ? 7.447 9.639 5.499 1.00 80.06 83 PRO A O 1
ATOM 647 N N . ILE A 1 84 ? 5.232 9.592 5.878 1.00 88.44 84 ILE A N 1
ATOM 648 C CA . ILE A 1 84 ? 4.894 9.148 4.514 1.00 88.44 84 ILE A CA 1
ATOM 649 C C . ILE A 1 84 ? 5.075 10.264 3.479 1.00 88.44 84 ILE A C 1
ATOM 651 O O . ILE A 1 84 ? 5.336 9.987 2.313 1.00 88.44 84 ILE A O 1
ATOM 655 N N . LEU A 1 85 ? 5.003 11.530 3.903 1.00 87.25 85 LEU A N 1
ATOM 656 C CA . LEU A 1 85 ? 5.101 12.693 3.015 1.00 87.25 85 LEU A CA 1
ATOM 657 C C . LEU A 1 85 ? 6.454 12.758 2.304 1.00 87.25 85 LEU A C 1
ATOM 659 O O . LEU A 1 85 ? 6.529 13.170 1.149 1.00 87.25 85 LEU A O 1
ATOM 663 N N . LEU A 1 86 ? 7.506 12.319 2.995 1.00 88.19 86 LEU A N 1
ATOM 664 C CA . LEU A 1 86 ? 8.879 12.284 2.495 1.00 88.19 86 LEU A CA 1
ATOM 665 C C . LEU A 1 86 ? 9.189 11.023 1.679 1.00 88.19 86 LEU A C 1
ATOM 667 O O . LEU A 1 86 ? 10.273 10.924 1.110 1.00 88.19 86 LEU A O 1
ATOM 671 N N . ARG A 1 87 ? 8.271 10.051 1.641 1.00 91.31 87 ARG A N 1
ATOM 672 C CA . ARG A 1 87 ? 8.455 8.814 0.881 1.00 91.31 87 ARG A CA 1
ATOM 673 C C . ARG A 1 87 ? 8.116 9.049 -0.587 1.00 91.31 87 ARG A C 1
ATOM 675 O O . ARG A 1 87 ? 7.403 9.990 -0.949 1.00 91.31 87 ARG A O 1
ATOM 682 N N . GLU A 1 88 ? 8.652 8.187 -1.436 1.00 93.56 88 GLU A N 1
ATOM 683 C CA . GLU A 1 88 ? 8.364 8.210 -2.865 1.00 93.56 88 GLU A CA 1
ATOM 684 C C . GLU A 1 88 ? 6.915 7.786 -3.141 1.00 93.56 88 GLU A C 1
ATOM 686 O O . GLU A 1 88 ? 6.321 7.000 -2.395 1.00 93.56 88 GLU A O 1
ATOM 691 N N . GLU A 1 89 ? 6.342 8.304 -4.224 1.00 95.31 89 GLU A N 1
ATOM 692 C CA . GLU A 1 89 ? 4.979 7.990 -4.656 1.00 95.31 89 GLU A CA 1
ATOM 693 C C . GLU A 1 89 ? 4.867 6.536 -5.130 1.00 95.31 89 GLU A C 1
ATOM 695 O O . GLU A 1 89 ? 5.829 5.934 -5.616 1.00 95.31 89 GLU A O 1
ATOM 700 N N . CYS A 1 90 ? 3.683 5.953 -4.964 1.00 95.06 90 CYS A N 1
ATOM 701 C CA . CYS A 1 90 ? 3.363 4.622 -5.444 1.00 95.06 90 CYS A CA 1
ATOM 702 C C . CYS A 1 90 ? 3.371 4.621 -6.973 1.00 95.06 90 CYS A C 1
ATOM 704 O O . CYS A 1 90 ? 2.663 5.398 -7.606 1.00 95.06 90 CYS A O 1
ATOM 706 N N . ASP A 1 91 ? 4.150 3.710 -7.539 1.00 94.50 91 ASP A N 1
ATOM 707 C CA . ASP A 1 91 ? 4.286 3.483 -8.977 1.00 94.50 91 ASP A CA 1
ATOM 708 C C . ASP A 1 91 ? 3.459 2.283 -9.456 1.00 94.50 91 ASP A C 1
ATOM 710 O O . ASP A 1 91 ? 3.690 1.754 -10.537 1.00 94.50 91 ASP A O 1
ATOM 714 N N . GLU A 1 92 ? 2.537 1.805 -8.614 1.00 93.44 92 GLU A N 1
ATOM 715 C CA . GLU A 1 92 ? 1.705 0.625 -8.871 1.00 93.44 92 GLU A CA 1
ATOM 716 C C . GLU A 1 92 ? 2.512 -0.599 -9.334 1.00 93.44 92 GLU A C 1
ATOM 718 O O . GLU A 1 92 ? 2.024 -1.413 -10.111 1.00 93.44 92 GLU A O 1
ATOM 723 N N . CYS A 1 93 ? 3.757 -0.732 -8.852 1.00 93.88 93 CYS A N 1
ATOM 724 C CA . CYS A 1 93 ? 4.677 -1.788 -9.278 1.00 93.88 93 CYS A CA 1
ATOM 725 C C . CYS A 1 93 ? 4.834 -1.871 -10.808 1.00 93.88 93 CYS A C 1
ATOM 727 O O . CYS A 1 93 ? 4.880 -2.966 -11.360 1.00 93.88 93 CYS A O 1
ATOM 729 N N . ASP A 1 94 ? 4.906 -0.717 -11.476 1.00 92.00 94 ASP A N 1
ATOM 730 C CA . ASP A 1 94 ? 5.054 -0.577 -12.932 1.00 92.00 94 ASP A CA 1
ATOM 731 C C . ASP A 1 94 ? 3.943 -1.278 -13.735 1.00 92.00 94 ASP A C 1
ATOM 733 O O . ASP A 1 94 ? 4.136 -1.682 -14.881 1.00 92.00 94 ASP A O 1
ATOM 737 N N . GLY A 1 95 ? 2.760 -1.432 -13.131 1.00 87.94 95 GLY A N 1
ATOM 738 C CA . GLY A 1 95 ? 1.607 -2.081 -13.749 1.00 87.94 95 GLY A CA 1
ATOM 739 C C . GLY A 1 95 ? 1.567 -3.605 -13.604 1.00 87.94 95 GLY A C 1
ATOM 740 O O . GLY A 1 95 ? 0.607 -4.213 -14.077 1.00 87.94 95 GLY A O 1
ATOM 741 N N . GLU A 1 96 ? 2.548 -4.226 -12.941 1.00 91.19 96 GLU A N 1
ATOM 742 C CA . GLU A 1 96 ? 2.453 -5.620 -12.494 1.00 91.19 96 GLU A CA 1
ATOM 743 C C . GLU A 1 96 ? 1.606 -5.753 -11.219 1.00 91.19 96 GLU A C 1
ATOM 745 O O . GLU A 1 96 ? 1.360 -4.775 -10.512 1.00 91.19 96 GLU A O 1
ATOM 750 N N . ILE A 1 97 ? 1.218 -6.988 -10.867 1.00 92.56 97 ILE A N 1
ATOM 751 C CA . ILE A 1 97 ? 0.466 -7.267 -9.635 1.00 92.56 97 ILE A CA 1
ATOM 752 C C . ILE A 1 97 ? 1.260 -6.749 -8.421 1.00 92.56 97 ILE A C 1
ATOM 754 O O . ILE A 1 97 ? 2.325 -7.309 -8.092 1.00 92.56 97 ILE A O 1
ATOM 758 N N . PRO A 1 98 ? 0.746 -5.742 -7.688 1.00 95.88 98 PRO A N 1
ATOM 759 C CA . PRO A 1 98 ? 1.516 -5.109 -6.635 1.00 95.88 98 PRO A CA 1
ATOM 760 C C . PRO A 1 98 ? 1.921 -6.094 -5.538 1.00 95.88 98 PRO A C 1
ATOM 762 O O . PRO A 1 98 ? 1.139 -6.929 -5.078 1.00 95.88 98 PRO A O 1
ATOM 765 N N . TYR A 1 99 ? 3.160 -5.981 -5.061 1.00 96.56 99 TYR A N 1
ATOM 766 C CA . TYR A 1 99 ? 3.678 -6.851 -3.996 1.00 96.56 99 TYR A CA 1
ATOM 767 C C . TYR A 1 99 ? 2.832 -6.766 -2.719 1.00 96.56 99 TYR A C 1
ATOM 769 O O . TYR A 1 99 ? 2.605 -7.773 -2.049 1.00 96.56 99 TYR A O 1
ATOM 777 N N . CYS A 1 100 ? 2.321 -5.572 -2.414 1.00 97.00 100 CYS A N 1
ATOM 778 C CA . CYS A 1 100 ? 1.439 -5.333 -1.281 1.00 97.00 100 CYS A CA 1
ATOM 779 C C . CYS A 1 100 ? 0.081 -6.048 -1.416 1.00 97.00 100 CYS A C 1
ATOM 781 O O . CYS A 1 100 ? -0.463 -6.465 -0.398 1.00 97.00 100 CYS A O 1
ATOM 783 N N . VAL A 1 101 ? -0.426 -6.258 -2.638 1.00 97.06 101 VAL A N 1
ATOM 784 C CA . VAL A 1 101 ? -1.628 -7.067 -2.911 1.00 97.06 101 VAL A CA 1
ATOM 785 C C . VAL A 1 101 ? -1.322 -8.547 -2.697 1.00 97.06 101 VAL A C 1
ATOM 787 O O . VAL A 1 101 ? -2.019 -9.215 -1.938 1.00 97.06 101 VAL A O 1
ATOM 790 N N . ARG A 1 102 ? -0.231 -9.053 -3.289 1.00 96.56 102 ARG A N 1
ATOM 791 C CA . ARG A 1 102 ? 0.140 -10.480 -3.216 1.00 96.56 102 ARG A CA 1
ATOM 792 C C . ARG A 1 102 ? 0.381 -10.979 -1.796 1.00 96.56 102 ARG A C 1
ATOM 794 O O . ARG A 1 102 ? 0.058 -12.123 -1.494 1.00 96.56 102 ARG A O 1
ATOM 801 N N . ILE A 1 103 ? 0.960 -10.139 -0.939 1.00 97.69 103 ILE A N 1
ATOM 802 C CA . ILE A 1 103 ? 1.297 -10.526 0.434 1.00 97.69 103 ILE A CA 1
ATOM 803 C C . ILE A 1 103 ? 0.151 -10.304 1.427 1.00 97.69 103 ILE A C 1
ATOM 805 O O . ILE A 1 103 ? 0.237 -10.781 2.555 1.00 97.69 103 ILE A O 1
ATOM 809 N N . CYS A 1 104 ? -0.891 -9.546 1.064 1.00 97.50 104 CYS A N 1
ATOM 810 C CA . CYS A 1 104 ? -1.921 -9.141 2.014 1.00 97.50 104 CYS A CA 1
ATOM 811 C C . CYS A 1 104 ? -2.756 -10.354 2.467 1.00 97.50 104 CYS A C 1
ATOM 813 O O . CYS A 1 104 ? -3.558 -10.865 1.681 1.00 97.50 104 CYS A O 1
ATOM 815 N N . PRO A 1 105 ? -2.650 -10.797 3.736 1.00 97.19 105 PRO A N 1
ATOM 816 C CA . PRO A 1 105 ? -3.295 -12.034 4.175 1.00 97.19 105 PRO A CA 1
ATOM 817 C C . PRO A 1 105 ? -4.822 -11.912 4.223 1.00 97.19 105 PRO A C 1
ATOM 819 O O . PRO A 1 105 ? -5.533 -12.893 4.031 1.00 97.19 105 PRO A O 1
ATOM 822 N N . SER A 1 106 ? -5.334 -10.704 4.459 1.00 96.94 106 SER A N 1
ATOM 823 C CA . SER A 1 106 ? -6.765 -10.426 4.562 1.00 96.94 106 SER A CA 1
ATOM 824 C C . SER A 1 106 ? -7.388 -9.906 3.270 1.00 96.94 106 SER A C 1
ATOM 826 O O . SER A 1 106 ? -8.592 -9.663 3.239 1.00 96.94 106 SER A O 1
ATOM 828 N N . ARG A 1 107 ? -6.590 -9.713 2.208 1.00 95.81 107 ARG A N 1
ATOM 829 C CA . ARG A 1 107 ? -7.029 -9.071 0.956 1.00 95.81 107 ARG A CA 1
ATOM 830 C C . ARG A 1 107 ? -7.657 -7.686 1.180 1.00 95.81 107 ARG A C 1
ATOM 832 O O . ARG A 1 107 ? -8.604 -7.305 0.500 1.00 95.81 107 ARG A O 1
ATOM 839 N N . CYS A 1 108 ? -7.121 -6.940 2.149 1.00 96.31 108 CYS A N 1
ATOM 840 C CA . CYS A 1 108 ? -7.383 -5.508 2.321 1.00 96.31 108 CYS A CA 1
ATOM 841 C C . CYS A 1 108 ? -6.943 -4.714 1.081 1.00 96.31 108 CYS A C 1
ATOM 843 O O . CYS A 1 108 ? -7.615 -3.775 0.680 1.00 96.31 108 CYS A O 1
ATOM 845 N N . LEU A 1 109 ? -5.843 -5.121 0.446 1.00 96.25 109 LEU A N 1
ATOM 846 C CA . LEU A 1 109 ? -5.349 -4.549 -0.806 1.00 96.25 109 LEU A CA 1
ATOM 847 C C . LEU A 1 109 ? -5.730 -5.458 -1.975 1.00 96.25 109 LEU A C 1
ATOM 849 O O . LEU A 1 109 ? -5.538 -6.672 -1.885 1.00 96.25 109 LEU A O 1
ATOM 853 N N . TYR A 1 110 ? -6.231 -4.874 -3.062 1.00 94.75 110 TYR A N 1
ATOM 854 C CA . TYR A 1 110 ? -6.618 -5.602 -4.272 1.00 94.75 110 TYR A CA 1
ATOM 855 C C . TYR A 1 110 ? -6.470 -4.738 -5.533 1.00 94.75 110 TYR A C 1
ATOM 857 O O . TYR A 1 110 ? -6.339 -3.513 -5.455 1.00 94.75 110 TYR A O 1
ATOM 865 N N . GLU A 1 111 ? -6.465 -5.388 -6.694 1.00 91.25 111 GLU A N 1
ATOM 866 C CA . GLU A 1 111 ? -6.461 -4.733 -8.005 1.00 91.25 111 GLU A CA 1
ATOM 867 C C . GLU A 1 111 ? -7.885 -4.284 -8.353 1.00 91.25 111 GLU A C 1
ATOM 869 O O . GLU A 1 111 ? -8.823 -5.075 -8.265 1.00 91.25 111 GLU A O 1
ATOM 874 N N . GLY A 1 112 ? -8.063 -3.009 -8.701 1.00 78.44 112 GLY A N 1
ATOM 875 C CA . GLY A 1 112 ? -9.324 -2.527 -9.257 1.00 78.44 112 GLY A CA 1
ATOM 876 C C . GLY A 1 112 ? -9.470 -2.915 -10.727 1.00 78.44 112 GLY A C 1
ATOM 877 O O . GLY A 1 112 ? -8.477 -2.896 -11.457 1.00 78.44 112 GLY A O 1
ATOM 878 N N . GLU A 1 113 ? -10.702 -3.232 -11.131 1.00 60.59 113 GLU A N 1
ATOM 879 C CA . GLU A 1 113 ? -11.108 -3.326 -12.543 1.00 60.59 113 GLU A CA 1
ATOM 880 C C . GLU A 1 113 ? -10.914 -1.992 -13.283 1.00 60.59 113 GLU A C 1
ATOM 882 O O . GLU A 1 113 ? -11.076 -0.916 -12.648 1.00 60.59 113 GLU A O 1
#

Foldseek 3Di:
DDKDFDWVLDPLPCVLQQLQQCLPPVDRDNLQHQKHWFDDVVVRDIGIWGQAPQRWIWTRDPVGIDIDHPPRDDPPPDPRVPSSSPYDHDCCSVPPPRSSCVPRPRNRIDDDD

Nearest PDB structures (foldseek):
  8c0z-assembly1_F  TM=6.027E-01  e=1.301E-03  Aromatoleum aromaticum
  6x1o-assembly1_D  TM=5.646E-01  e=8.753E-03  Pyrococcus furiosus COM1
  7z0t-assembly1_B  TM=5.166E-01  e=1.947E-02  Escherichia coli K-12
  5uib-assembly1_A  TM=5.580E-01  e=6.303E+00  Rhizobium rhizogenes K84

Solvent-accessible surface area (backbone atoms only — not comparable to full-atom values): 6470 Å² total; per-residue (Å²): 96,56,85,39,77,43,46,84,42,60,82,81,78,50,56,40,15,34,34,35,8,32,71,75,71,71,40,87,40,61,79,67,11,30,32,42,74,38,62,39,79,90,78,71,47,69,30,49,32,34,30,34,69,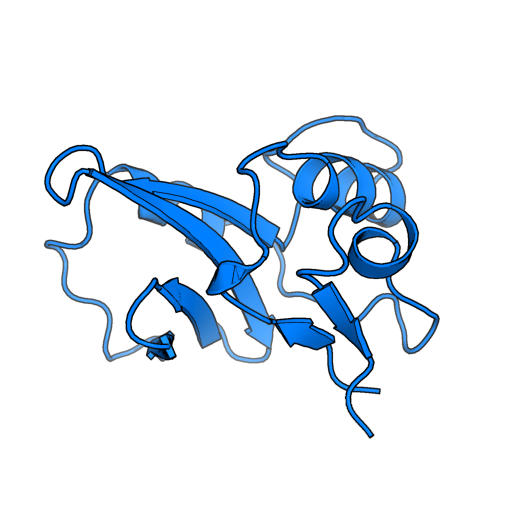86,63,25,35,40,36,30,34,91,95,42,80,45,77,40,50,74,86,68,68,60,90,78,62,54,85,65,63,58,70,57,74,79,29,58,56,48,62,53,62,82,62,46,88,37,53,33,35,77,66,34,89,64,54,20,35,41,77,41,133

Radius of gyration: 12.97 Å; Cα contacts (8 Å, |Δi|>4): 220; chains: 1; bounding box: 31×34×34 Å

Mean predicted aligned error: 4.73 Å

Secondary structure (DSSP, 8-state):
--EEE-GGG-----HHHHHHHHHHHS---GGG-SEEEEEETTTTEEEEEEEEGGGEEEEEETTEEEEE-TTS--TTS-TTSHHHHTSPPP-GGGGS--HHHHH-TT--EEE--

pLDDT: mean 88.44, std 12.22, range [47.69, 97.94]

Sequence (113 aa):
MPLRLDTLKCTGCGLCELACSFRRDRVITTMRSSIMLHLDDKKNYFGVMIKRPNDELVLGRPEGLEIQGRGDRKEEDGAGAKPILLREECDECDGEIPYCVRICPSRCLYEGE